Protein AF-A0A968X3F2-F1 (afdb_monomer)

Radius of gyration: 12.61 Å; Cα contacts (8 Å, |Δi|>4): 32; chains: 1; bounding box: 31×23×27 Å

Sequence (56 aa):
MKAAMTTLADVYAPAQLRNKAYDLYENFRPNIPEGVKGWGAAGKLSLNKVRSLAKG

Mean predicted aligned error: 4.85 Å

Foldseek 3Di:
DVVLQCLLPVLDDPVRCVVCVVVLCVQQPFDDDPPDDDDPRDGDGDSVSSNVNSVD

Structure (mmCIF, N/CA/C/O backbone):
data_AF-A0A968X3F2-F1
#
_entry.id   AF-A0A968X3F2-F1
#
loop_
_atom_si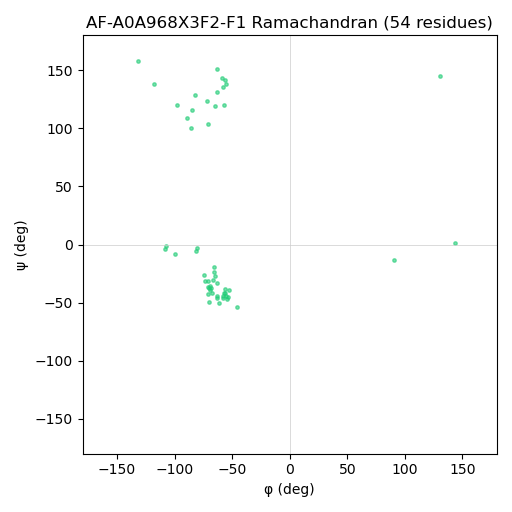te.group_PDB
_atom_site.id
_atom_site.type_symbol
_atom_site.label_atom_id
_atom_site.label_alt_id
_atom_site.label_comp_id
_atom_site.label_asym_id
_atom_site.label_entity_id
_atom_site.label_seq_id
_atom_site.pdbx_PDB_ins_code
_atom_site.Cartn_x
_atom_site.Cartn_y
_atom_site.Cartn_z
_atom_site.occupancy
_atom_site.B_iso_or_equiv
_atom_site.auth_seq_id
_atom_site.auth_comp_id
_atom_site.auth_asym_id
_atom_site.auth_atom_id
_atom_site.pdbx_PDB_model_num
ATOM 1 N N . MET A 1 1 ? 5.751 -3.007 9.472 1.00 81.62 1 MET A N 1
ATOM 2 C CA . MET A 1 1 ? 5.073 -2.173 8.453 1.00 81.62 1 MET A CA 1
ATOM 3 C C . MET A 1 1 ? 6.008 -1.794 7.306 1.00 81.62 1 MET A C 1
ATOM 5 O O . MET A 1 1 ? 5.741 -2.254 6.205 1.00 81.62 1 MET A O 1
ATOM 9 N N . LYS A 1 2 ? 7.120 -1.070 7.547 1.00 92.75 2 LYS A N 1
ATOM 10 C CA . LYS A 1 2 ? 8.089 -0.653 6.504 1.00 92.75 2 LYS A CA 1
ATOM 11 C C . LYS A 1 2 ? 8.470 -1.771 5.529 1.00 92.75 2 LYS A C 1
ATOM 13 O O . LYS A 1 2 ? 8.263 -1.612 4.340 1.00 92.75 2 LYS A O 1
ATOM 18 N N . ALA A 1 3 ? 8.930 -2.918 6.033 1.00 95.44 3 ALA A N 1
ATOM 19 C CA . ALA A 1 3 ? 9.355 -4.032 5.182 1.00 95.44 3 ALA A CA 1
ATOM 20 C C . ALA A 1 3 ? 8.259 -4.529 4.220 1.00 95.44 3 ALA A C 1
ATOM 22 O O . ALA A 1 3 ? 8.541 -4.761 3.0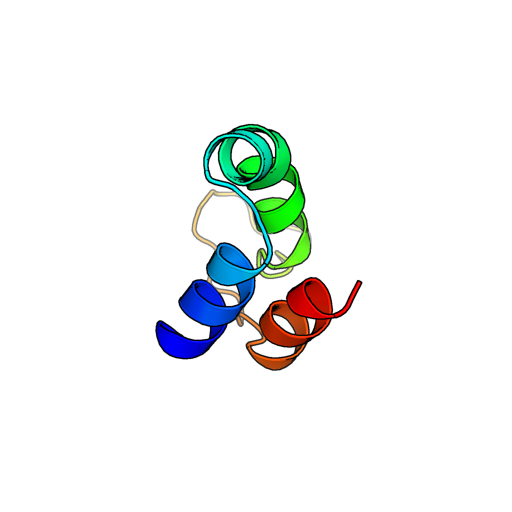56 1.00 95.44 3 ALA A O 1
ATOM 23 N N . ALA A 1 4 ? 7.006 -4.647 4.676 1.00 95.38 4 ALA A N 1
ATOM 24 C CA . ALA A 1 4 ? 5.905 -5.089 3.814 1.00 95.38 4 ALA A CA 1
ATOM 25 C C . ALA A 1 4 ? 5.563 -4.050 2.733 1.00 95.38 4 ALA A C 1
ATOM 27 O O . ALA A 1 4 ? 5.266 -4.431 1.608 1.00 95.38 4 ALA A O 1
ATOM 28 N N . MET A 1 5 ? 5.637 -2.756 3.068 1.00 95.38 5 MET A N 1
ATOM 29 C CA . MET A 1 5 ? 5.418 -1.667 2.110 1.00 95.38 5 MET A CA 1
ATOM 30 C C . MET A 1 5 ? 6.548 -1.577 1.085 1.00 95.38 5 MET A C 1
ATOM 32 O O . MET A 1 5 ? 6.274 -1.382 -0.089 1.00 95.38 5 MET A O 1
ATOM 36 N N . THR A 1 6 ? 7.799 -1.775 1.511 1.00 95.81 6 THR A N 1
ATOM 37 C CA . THR A 1 6 ? 8.950 -1.857 0.604 1.00 95.81 6 THR A CA 1
ATOM 38 C C . THR A 1 6 ? 8.792 -3.035 -0.353 1.00 95.81 6 THR A C 1
ATOM 40 O O . THR A 1 6 ? 8.793 -2.820 -1.553 1.00 95.81 6 THR A O 1
ATOM 43 N N . THR A 1 7 ? 8.494 -4.241 0.148 1.00 95.81 7 THR A N 1
ATOM 44 C CA . THR A 1 7 ? 8.232 -5.407 -0.716 1.00 95.81 7 THR A CA 1
ATOM 45 C C . THR A 1 7 ? 7.103 -5.167 -1.723 1.00 95.81 7 THR A C 1
ATOM 47 O O . THR A 1 7 ? 7.201 -5.624 -2.854 1.00 95.81 7 THR A O 1
ATOM 50 N N . LEU A 1 8 ? 6.032 -4.466 -1.334 1.00 95.81 8 LEU A N 1
ATOM 51 C CA . LEU A 1 8 ? 4.949 -4.123 -2.258 1.00 95.81 8 LEU A CA 1
ATOM 52 C C . LEU A 1 8 ? 5.362 -3.057 -3.283 1.00 95.81 8 LEU A C 1
ATOM 54 O O . LEU A 1 8 ? 4.920 -3.112 -4.421 1.00 95.81 8 LEU A O 1
ATOM 58 N N . ALA A 1 9 ? 6.183 -2.081 -2.901 1.00 95.44 9 ALA A N 1
ATOM 59 C CA . ALA A 1 9 ? 6.669 -1.065 -3.829 1.00 95.44 9 ALA A CA 1
ATOM 60 C C . ALA A 1 9 ? 7.663 -1.651 -4.845 1.00 95.44 9 ALA A C 1
ATOM 62 O O . ALA A 1 9 ? 7.605 -1.292 -6.017 1.00 95.44 9 ALA A O 1
ATOM 63 N N . ASP A 1 10 ? 8.515 -2.584 -4.411 1.00 95.75 10 ASP A N 1
ATOM 64 C CA . ASP A 1 10 ? 9.596 -3.167 -5.216 1.00 95.75 10 ASP A CA 1
ATOM 65 C C . ASP A 1 10 ? 9.097 -4.003 -6.409 1.00 95.75 10 ASP A C 1
ATOM 67 O O . ASP A 1 10 ? 9.849 -4.221 -7.356 1.00 95.75 10 ASP A O 1
ATOM 71 N N . VAL A 1 11 ? 7.836 -4.458 -6.403 1.00 95.88 11 VAL A N 1
ATOM 72 C CA . VAL A 1 11 ? 7.255 -5.204 -7.538 1.00 95.88 11 VAL A CA 1
ATOM 73 C C . VAL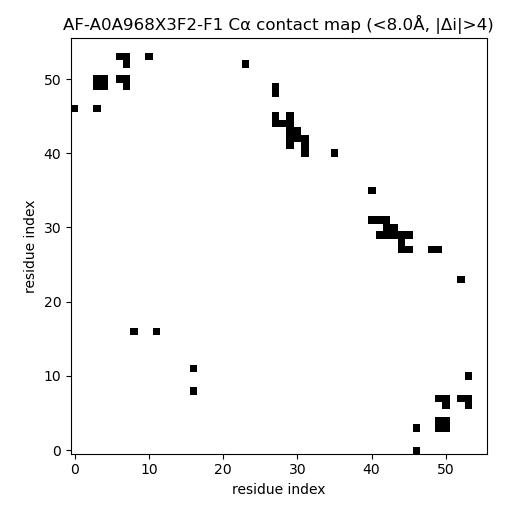 A 1 11 ? 6.754 -4.305 -8.675 1.00 95.88 11 VAL A C 1
ATOM 75 O O . VAL A 1 11 ? 6.367 -4.810 -9.726 1.00 95.88 11 VAL A O 1
ATOM 78 N N . TYR A 1 12 ? 6.771 -2.980 -8.501 1.00 95.00 12 TYR A N 1
ATOM 79 C CA . TYR A 1 12 ? 6.343 -2.017 -9.515 1.00 95.00 12 TYR A CA 1
ATOM 80 C C . TYR A 1 12 ? 7.495 -1.102 -9.929 1.00 95.00 12 TYR A C 1
ATOM 82 O O . TYR A 1 12 ? 8.207 -0.551 -9.091 1.00 95.00 12 TYR A O 1
ATOM 90 N N . ALA A 1 13 ? 7.621 -0.822 -11.229 1.00 96.00 13 ALA A N 1
ATOM 91 C CA . ALA A 1 13 ? 8.447 0.299 -11.664 1.00 96.00 13 ALA A CA 1
ATOM 92 C C . ALA A 1 13 ? 7.859 1.626 -11.130 1.00 96.00 13 AL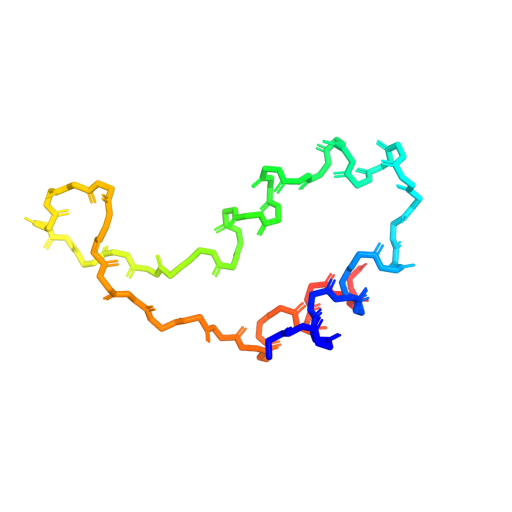A A C 1
ATOM 94 O O . ALA A 1 13 ? 6.634 1.741 -11.014 1.00 96.00 13 ALA A O 1
ATOM 95 N N . PRO A 1 14 ? 8.665 2.680 -10.886 1.00 94.25 14 PRO A N 1
ATOM 96 C CA . PRO A 1 14 ? 8.176 3.933 -10.295 1.00 94.25 14 PRO A CA 1
ATOM 97 C C . PRO A 1 14 ? 6.965 4.553 -11.015 1.00 94.25 14 PRO A C 1
ATOM 99 O O . PRO A 1 14 ? 6.029 5.036 -10.378 1.00 94.25 14 PRO A O 1
ATOM 102 N N . ALA A 1 15 ? 6.938 4.495 -12.351 1.00 95.50 15 ALA A N 1
ATOM 103 C CA . ALA A 1 15 ? 5.819 4.998 -13.149 1.00 95.50 15 ALA A CA 1
ATOM 104 C C . ALA A 1 15 ? 4.540 4.152 -12.996 1.00 95.50 15 ALA A C 1
ATOM 106 O O . ALA A 1 15 ? 3.440 4.701 -12.980 1.00 95.50 15 ALA A O 1
ATOM 107 N N . GLN A 1 16 ? 4.674 2.830 -12.853 1.00 95.00 16 GLN A N 1
ATOM 108 C CA . GLN A 1 16 ? 3.545 1.931 -12.597 1.00 95.00 16 GLN A CA 1
ATOM 109 C C . GLN A 1 16 ? 3.010 2.130 -11.181 1.00 95.00 16 GLN A C 1
ATOM 111 O O . GLN A 1 16 ? 1.798 2.226 -10.999 1.00 95.00 16 GLN A O 1
ATOM 116 N N . LEU A 1 17 ? 3.907 2.273 -10.199 1.00 94.44 17 LEU A N 1
ATOM 117 C CA . LEU A 1 17 ? 3.543 2.540 -8.812 1.00 94.44 17 LEU A CA 1
ATOM 118 C C . LEU A 1 17 ? 2.728 3.829 -8.695 1.00 94.44 17 LEU A C 1
ATOM 120 O O . LEU A 1 17 ? 1.689 3.830 -8.044 1.00 94.44 17 LEU A O 1
ATOM 124 N N . ARG A 1 18 ? 3.134 4.901 -9.389 1.00 94.19 18 ARG A N 1
ATOM 125 C CA . ARG A 1 18 ? 2.368 6.157 -9.449 1.00 94.19 18 ARG A CA 1
ATOM 126 C C . ARG A 1 18 ? 0.935 5.931 -9.932 1.00 94.19 18 ARG A C 1
ATOM 128 O O . ARG A 1 18 ? 0.005 6.477 -9.352 1.00 94.19 18 ARG A O 1
ATOM 135 N N . ASN A 1 19 ? 0.761 5.119 -10.971 1.00 96.12 19 ASN A N 1
ATOM 136 C CA . ASN A 1 19 ? -0.554 4.847 -11.547 1.00 96.12 19 ASN A CA 1
ATOM 137 C C . ASN A 1 19 ? -1.403 3.911 -10.663 1.00 96.12 19 ASN A C 1
ATOM 139 O O . ASN A 1 19 ? -2.624 3.969 -10.726 1.00 96.12 19 ASN A O 1
ATOM 143 N N . LYS A 1 20 ? -0.770 3.055 -9.848 1.00 94.31 20 LYS A N 1
ATOM 144 C CA . LYS A 1 20 ? -1.432 2.055 -8.989 1.00 94.31 20 LYS A CA 1
ATOM 145 C C . LYS A 1 20 ? -1.580 2.467 -7.525 1.00 94.31 20 LYS A C 1
ATOM 147 O O . LYS A 1 20 ? -2.248 1.767 -6.770 1.00 94.31 20 LYS A O 1
ATOM 152 N N . ALA A 1 21 ? -0.978 3.579 -7.109 1.00 93.94 21 ALA A N 1
ATOM 153 C CA . ALA A 1 21 ? -0.893 3.973 -5.705 1.00 93.94 21 ALA A CA 1
ATOM 154 C C . ALA A 1 21 ? -2.266 4.073 -5.023 1.00 93.94 21 ALA A C 1
ATOM 156 O O . ALA A 1 21 ? -2.416 3.612 -3.891 1.00 93.94 21 ALA A O 1
ATOM 157 N N . TYR A 1 22 ? -3.262 4.635 -5.715 1.00 93.12 22 TYR A N 1
ATOM 158 C CA . TYR A 1 22 ? -4.612 4.7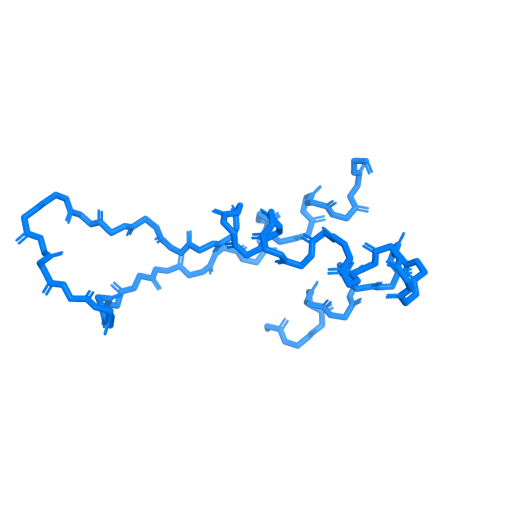72 -5.172 1.00 93.12 22 TYR A CA 1
ATOM 159 C C . TYR A 1 22 ? -5.318 3.414 -5.046 1.00 93.12 22 TYR A C 1
ATOM 161 O O . TYR A 1 22 ? -5.751 3.068 -3.951 1.00 93.12 22 TYR A O 1
ATOM 169 N N . ASP A 1 23 ? -5.319 2.597 -6.105 1.00 95.00 23 ASP A N 1
ATOM 170 C CA . ASP A 1 23 ? -5.873 1.233 -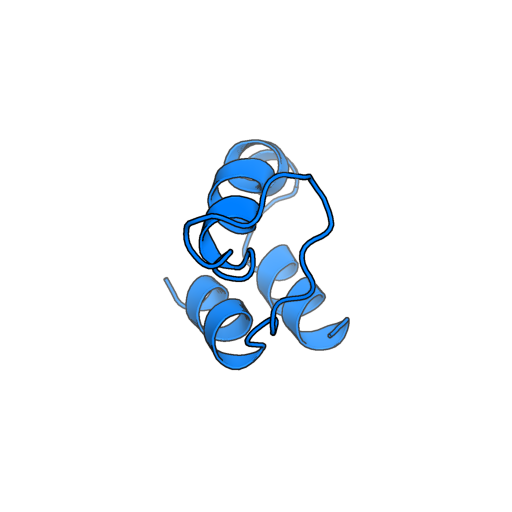6.081 1.00 95.00 23 ASP A CA 1
ATOM 171 C C . ASP A 1 23 ? -5.264 0.393 -4.942 1.00 95.00 23 ASP A C 1
ATOM 173 O O . ASP A 1 23 ? -5.963 -0.311 -4.210 1.00 95.00 23 ASP A O 1
ATOM 177 N N . LEU A 1 24 ? -3.938 0.461 -4.770 1.00 95.31 24 LEU A N 1
ATOM 178 C CA . LEU A 1 24 ? -3.229 -0.245 -3.703 1.00 95.31 24 LEU A CA 1
ATOM 179 C C . LEU A 1 24 ? -3.664 0.257 -2.325 1.00 95.31 24 LEU A C 1
ATOM 181 O O . LEU A 1 24 ? -3.971 -0.561 -1.455 1.00 95.31 24 LEU A O 1
ATOM 185 N N . TYR A 1 25 ? -3.737 1.579 -2.144 1.00 92.44 25 TYR A N 1
ATOM 186 C CA . TYR A 1 25 ? -4.243 2.195 -0.922 1.00 92.44 25 TYR A CA 1
ATOM 187 C C . TYR A 1 25 ? -5.642 1.687 -0.578 1.00 92.44 25 TYR A C 1
ATOM 189 O O . TYR A 1 25 ? -5.865 1.260 0.552 1.00 92.44 25 TYR A O 1
ATOM 197 N N . GLU A 1 26 ? -6.560 1.635 -1.541 1.00 91.75 26 GLU A N 1
ATOM 198 C CA . GLU A 1 26 ? -7.907 1.115 -1.310 1.00 91.75 26 GLU A CA 1
ATOM 199 C C . GLU A 1 26 ? -7.926 -0.363 -0.911 1.00 91.75 26 GLU A C 1
ATOM 201 O O . GLU A 1 26 ? -8.748 -0.773 -0.094 1.00 91.75 26 GLU A O 1
ATOM 206 N N . ASN A 1 27 ? -6.990 -1.162 -1.421 1.00 92.62 27 ASN A N 1
ATOM 207 C CA . ASN A 1 27 ? -6.913 -2.590 -1.124 1.00 92.62 27 ASN A CA 1
ATOM 208 C C . ASN A 1 27 ? -6.400 -2.918 0.284 1.00 92.62 27 ASN A C 1
ATOM 210 O O . ASN A 1 27 ? -6.749 -3.969 0.832 1.00 92.62 27 ASN A O 1
ATOM 214 N N . PHE A 1 28 ? -5.522 -2.085 0.848 1.00 91.19 28 PHE A N 1
ATOM 215 C CA . PHE A 1 28 ? -4.980 -2.299 2.193 1.00 91.19 28 PHE A CA 1
ATOM 216 C C . PHE A 1 28 ? -5.508 -1.312 3.234 1.00 91.19 28 PHE A C 1
ATOM 218 O O . PHE A 1 28 ? -5.168 -1.465 4.414 1.00 91.19 28 PHE A O 1
ATOM 225 N N . ARG A 1 29 ? -6.319 -0.315 2.846 1.00 88.50 29 ARG A N 1
ATOM 226 C CA . ARG A 1 29 ? -6.943 0.587 3.817 1.00 88.50 29 ARG A CA 1
ATOM 227 C C . ARG A 1 29 ? -7.780 -0.243 4.796 1.00 88.50 29 ARG A C 1
ATOM 229 O O . ARG A 1 29 ? -8.492 -1.156 4.373 1.00 88.50 29 ARG A O 1
ATOM 236 N N . PRO A 1 30 ? -7.696 0.029 6.105 1.00 85.38 30 PRO A N 1
ATOM 237 C CA . PRO A 1 30 ? -8.530 -0.671 7.064 1.00 85.38 30 PRO A CA 1
ATOM 238 C C . PRO A 1 30 ? -10.018 -0.477 6.763 1.00 85.38 30 PRO A C 1
ATOM 240 O O . PRO A 1 30 ? -10.437 0.608 6.356 1.00 85.38 30 PRO A O 1
ATOM 243 N N . ASN A 1 31 ? -10.814 -1.525 6.989 1.00 77.12 31 ASN A N 1
ATOM 244 C CA . ASN A 1 31 ? -12.264 -1.408 6.909 1.00 77.12 31 ASN A CA 1
ATOM 245 C C . ASN A 1 31 ? -12.755 -0.433 7.990 1.00 77.12 31 ASN A C 1
ATOM 247 O O . ASN A 1 31 ? -12.360 -0.560 9.152 1.00 77.12 31 ASN A O 1
ATOM 251 N N . ILE A 1 32 ? -13.596 0.524 7.606 1.00 70.69 32 ILE A N 1
ATOM 252 C CA . ILE A 1 32 ? -14.214 1.477 8.529 1.00 70.69 32 ILE A CA 1
ATOM 253 C C . ILE A 1 32 ? -15.615 0.939 8.835 1.00 70.69 32 ILE A C 1
ATOM 255 O O . ILE A 1 32 ? -16.386 0.758 7.894 1.00 70.69 32 ILE A O 1
ATOM 259 N N . PRO A 1 33 ? -15.955 0.650 10.105 1.00 70.38 33 PRO A N 1
ATOM 260 C CA . PRO A 1 33 ? -17.295 0.197 10.460 1.00 70.38 33 PRO A CA 1
ATOM 261 C C . PRO A 1 33 ? -18.368 1.191 10.002 1.00 70.38 33 PRO A C 1
ATOM 263 O O . PRO A 1 33 ? -18.177 2.408 10.100 1.00 70.38 33 PRO A O 1
ATOM 266 N N . GLU A 1 34 ? -19.506 0.674 9.534 1.00 68.12 34 GLU A N 1
ATOM 267 C CA . GLU A 1 34 ? -20.660 1.506 9.184 1.00 68.12 34 GLU A CA 1
ATOM 268 C C . GLU A 1 34 ? -21.075 2.390 10.371 1.00 68.12 34 GLU A C 1
ATOM 270 O O . GLU A 1 34 ? -21.068 1.966 11.526 1.00 68.12 34 GLU A O 1
ATOM 275 N N . GLY A 1 35 ? -21.404 3.652 10.087 1.00 72.44 35 GLY A N 1
ATOM 276 C CA . GLY A 1 35 ? -21.783 4.645 11.099 1.00 72.44 35 GLY A CA 1
ATOM 277 C C . GLY A 1 35 ? -20.627 5.478 11.666 1.00 72.44 35 GLY A C 1
ATOM 278 O O . GLY A 1 35 ? -20.884 6.530 12.253 1.00 72.44 35 GLY A O 1
ATOM 279 N N . VAL A 1 36 ? -19.362 5.102 11.437 1.00 68.25 36 VAL A N 1
ATOM 280 C CA . VAL A 1 36 ? -18.204 5.921 11.835 1.00 68.25 36 VAL A CA 1
ATOM 281 C C . VAL A 1 36 ? -17.903 6.953 10.743 1.00 68.25 36 VAL A C 1
ATOM 283 O O . VAL A 1 36 ? -17.303 6.648 9.714 1.00 68.25 36 VAL A O 1
ATOM 286 N N . LYS A 1 37 ? -18.344 8.200 10.952 1.00 62.16 37 LYS A N 1
ATOM 287 C CA . LYS A 1 37 ? -18.043 9.326 10.052 1.00 62.16 37 LYS A CA 1
ATOM 288 C C . LYS A 1 37 ? -16.665 9.912 10.370 1.00 62.16 37 LYS A C 1
ATOM 290 O O . LYS A 1 37 ? -16.412 10.302 11.504 1.00 62.16 37 LYS A O 1
ATOM 295 N N . GLY A 1 38 ? -15.821 10.049 9.348 1.00 60.41 38 GLY A N 1
ATOM 296 C CA . GLY A 1 38 ? -14.571 10.811 9.415 1.00 60.41 38 GLY A CA 1
ATOM 297 C C . GLY A 1 38 ? -13.347 10.061 8.887 1.00 60.41 38 GLY A C 1
ATOM 298 O O . GLY A 1 38 ? -13.204 8.851 9.057 1.00 60.41 38 GLY A O 1
ATOM 299 N N . TRP A 1 39 ? -12.435 10.808 8.264 1.00 59.09 39 TRP A N 1
ATOM 300 C CA . TRP A 1 39 ? -11.087 10.345 7.940 1.00 59.09 39 TRP A CA 1
ATOM 301 C C . TRP A 1 39 ? -10.307 10.239 9.257 1.00 59.09 39 TRP A C 1
ATOM 303 O O . TRP A 1 39 ? -9.946 11.260 9.831 1.00 59.09 39 TRP A O 1
ATOM 313 N N . GLY A 1 40 ? -10.108 9.026 9.783 1.00 60.56 40 GLY A N 1
ATOM 314 C CA . GLY A 1 40 ? -9.394 8.834 11.056 1.00 60.56 40 GLY A CA 1
ATOM 315 C C . GLY A 1 40 ? -9.910 7.718 11.962 1.00 60.56 40 GLY A C 1
ATOM 316 O O . GLY A 1 40 ? -9.353 7.522 13.040 1.00 60.56 40 GLY A O 1
ATOM 317 N N . ALA A 1 41 ? -10.939 6.968 11.552 1.00 68.62 41 ALA A N 1
ATOM 318 C CA . ALA A 1 41 ? -11.342 5.764 12.272 1.00 68.62 41 ALA A CA 1
ATOM 319 C C . ALA A 1 41 ? -10.157 4.789 12.371 1.00 68.62 41 ALA A C 1
ATOM 321 O O . ALA A 1 41 ? -9.605 4.355 11.355 1.00 68.62 41 ALA A O 1
ATOM 322 N N . ALA A 1 42 ? -9.750 4.460 13.598 1.00 70.94 42 ALA A N 1
ATOM 323 C CA . ALA A 1 42 ? -8.668 3.518 13.824 1.00 70.94 42 ALA A CA 1
ATOM 324 C C . ALA A 1 42 ? -9.094 2.134 13.321 1.00 70.94 42 ALA A C 1
ATOM 326 O O . ALA A 1 42 ? -10.057 1.546 13.808 1.00 70.94 42 ALA A O 1
ATOM 327 N N . GLY A 1 43 ? -8.361 1.608 12.346 1.00 77.50 43 GLY A N 1
ATOM 328 C CA . GLY A 1 43 ? -8.564 0.264 11.831 1.00 77.50 43 GLY A CA 1
ATOM 329 C C . GLY A 1 43 ? -7.244 -0.490 11.735 1.00 77.50 43 GLY A C 1
ATOM 330 O O . GLY A 1 43 ? -6.161 0.095 11.681 1.00 77.50 43 GLY A O 1
ATOM 331 N N . LYS A 1 44 ? -7.323 -1.822 11.731 1.00 86.88 44 LYS A N 1
ATOM 332 C CA . LYS A 1 44 ? -6.134 -2.676 11.711 1.00 86.88 44 LYS A CA 1
ATOM 333 C C . LYS A 1 44 ? -5.636 -2.883 10.283 1.00 86.88 44 LYS A C 1
ATOM 335 O O . LYS A 1 44 ? -6.288 -3.542 9.478 1.00 86.88 44 LYS A O 1
ATOM 340 N N . LEU A 1 45 ? -4.436 -2.385 9.995 1.00 88.56 45 LEU A N 1
ATOM 341 C CA . LEU A 1 45 ? -3.719 -2.707 8.763 1.00 88.56 45 LEU A CA 1
ATOM 342 C C . LEU A 1 45 ? -3.209 -4.156 8.807 1.00 88.56 45 LEU A C 1
ATOM 344 O O . LEU A 1 45 ? -2.440 -4.534 9.695 1.00 88.56 45 LEU A O 1
ATOM 348 N N . SER A 1 46 ? -3.586 -4.964 7.818 1.00 93.00 46 SER A N 1
ATOM 349 C CA . SER A 1 46 ? -3.100 -6.340 7.684 1.00 93.00 46 SER A CA 1
ATOM 350 C C . SER A 1 46 ? -1.811 -6.398 6.863 1.00 93.00 46 SER A C 1
ATOM 352 O O . SER A 1 46 ? -1.830 -6.249 5.642 1.00 93.00 46 SER A O 1
ATOM 354 N N . LEU A 1 47 ? -0.675 -6.687 7.5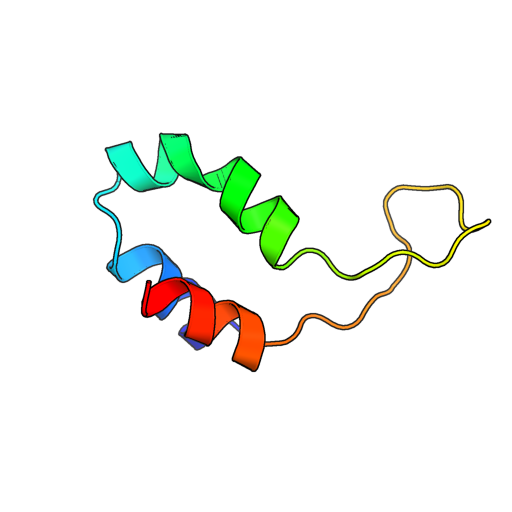10 1.00 94.38 47 LEU A N 1
ATOM 355 C CA . LEU A 1 47 ? 0.598 -6.886 6.798 1.00 94.38 47 LEU A CA 1
ATOM 356 C C . LEU A 1 47 ? 0.576 -8.123 5.889 1.00 94.38 47 LEU A C 1
ATOM 358 O O . LEU A 1 47 ? 1.281 -8.147 4.884 1.00 94.38 47 LEU A O 1
ATOM 362 N N . ASN A 1 48 ? -0.247 -9.125 6.208 1.00 94.62 48 ASN A N 1
ATOM 363 C CA . ASN A 1 48 ? -0.428 -10.297 5.352 1.00 94.62 48 ASN A CA 1
ATOM 364 C C . ASN A 1 48 ? -1.132 -9.917 4.044 1.00 94.62 48 ASN A C 1
ATOM 366 O O . ASN A 1 48 ? -0.693 -10.349 2.982 1.00 94.62 48 ASN A O 1
ATOM 370 N N . LYS A 1 49 ? -2.155 -9.051 4.108 1.00 94.31 49 LYS A N 1
ATOM 371 C CA . LYS A 1 49 ? -2.829 -8.509 2.918 1.00 94.31 49 LYS A CA 1
ATOM 372 C C . LYS A 1 49 ? -1.873 -7.666 2.074 1.00 94.31 49 LYS A C 1
ATOM 374 O O . LYS A 1 49 ? -1.809 -7.848 0.868 1.00 94.31 49 LYS A O 1
ATOM 379 N N . VAL A 1 50 ? -1.073 -6.801 2.697 1.00 95.25 50 VAL A N 1
ATOM 380 C CA . VAL A 1 50 ? -0.057 -6.011 1.975 1.00 95.25 50 VAL A CA 1
ATOM 381 C C . VAL A 1 50 ? 0.928 -6.925 1.235 1.00 95.25 50 VAL A C 1
ATOM 383 O O . VAL A 1 50 ? 1.182 -6.728 0.054 1.00 95.25 50 VAL A O 1
ATOM 386 N N . ARG A 1 51 ? 1.435 -7.977 1.893 1.00 95.44 51 ARG A N 1
ATOM 387 C CA . ARG A 1 51 ? 2.344 -8.948 1.258 1.00 95.44 51 ARG A CA 1
ATOM 388 C C . ARG A 1 51 ? 1.680 -9.771 0.155 1.00 95.44 51 ARG A C 1
ATOM 390 O O . ARG A 1 51 ? 2.375 -10.186 -0.76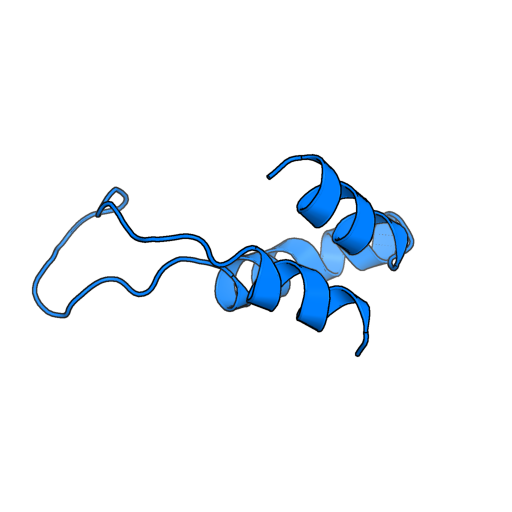3 1.00 95.44 51 ARG A O 1
ATOM 397 N N . SER A 1 52 ? 0.377 -10.050 0.241 1.00 95.12 52 SER A N 1
ATOM 398 C CA . SER A 1 52 ? -0.323 -10.804 -0.806 1.00 95.12 52 SER A CA 1
ATOM 399 C C . SER A 1 52 ? -0.486 -9.992 -2.089 1.00 95.12 52 SER A C 1
ATOM 401 O O . SER A 1 52 ? -0.462 -10.572 -3.165 1.00 95.12 52 SER A O 1
ATOM 403 N N . LEU A 1 53 ? -0.615 -8.665 -1.983 1.00 94.44 53 LEU A N 1
ATOM 404 C CA . LEU A 1 53 ? -0.708 -7.768 -3.141 1.00 94.44 53 LEU A CA 1
ATOM 405 C C . LEU A 1 53 ? 0.582 -7.745 -3.978 1.00 94.44 53 LEU A C 1
ATOM 407 O O . LEU A 1 53 ? 0.520 -7.464 -5.164 1.00 94.44 53 LEU A O 1
ATOM 411 N N . ALA A 1 54 ? 1.729 -8.093 -3.385 1.00 93.38 54 ALA A N 1
ATOM 412 C CA . ALA A 1 54 ? 3.011 -8.192 -4.086 1.00 93.38 54 ALA A CA 1
ATOM 413 C C . ALA A 1 54 ? 3.198 -9.514 -4.863 1.00 93.38 54 ALA A C 1
ATOM 415 O O . ALA A 1 54 ? 4.239 -9.723 -5.473 1.00 93.38 54 ALA A O 1
ATOM 416 N N . LYS A 1 55 ? 2.241 -10.448 -4.781 1.00 88.38 55 LYS A N 1
ATOM 417 C CA . LYS A 1 55 ? 2.321 -11.777 -5.416 1.00 88.38 55 LYS A CA 1
ATOM 418 C C . LYS A 1 55 ? 1.396 -11.933 -6.630 1.00 88.38 55 LYS A C 1
ATOM 420 O O . LYS A 1 55 ? 1.330 -13.034 -7.170 1.00 88.38 55 LYS A O 1
ATOM 425 N N . GLY A 1 56 ? 0.626 -10.894 -6.960 1.00 64.88 56 GLY A N 1
ATOM 426 C CA . GLY A 1 56 ? -0.371 -10.890 -8.035 1.00 64.88 56 GLY A CA 1
ATOM 427 C C . GLY A 1 56 ? 0.170 -10.335 -9.338 1.00 64.88 56 GLY A C 1
ATOM 428 O O . GLY A 1 56 ? 1.077 -9.477 -9.270 1.00 64.88 56 GLY A O 1
#

pLDDT: mean 87.04, std 11.71, range [59.09, 96.12]

Secondary structure (DSSP, 8-state):
-HHHHHHHHHTS-HHHHHHHHHHHHHHHSPPPPTT--STT------HHHHH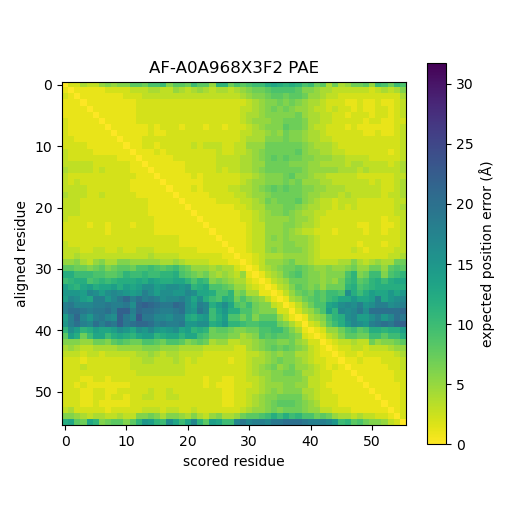HHTT-

Solvent-accessible surface area (backbone atoms only — not comparable to full-atom values): 3564 Å² total; per-residue (Å²): 110,69,69,40,53,49,55,39,50,72,73,39,57,74,73,54,39,67,75,40,48,63,65,51,46,66,73,50,50,45,76,74,62,89,90,69,84,65,96,77,71,90,50,75,67,53,62,67,60,40,49,51,64,49,73,111